Protein AF-D1PY02-F1 (afdb_monomer)

Sequence (130 aa):
MQVFSHCLNPKRIFNRYTKRFEYVACNECYACRNIRTSSMCHRVEQEIKSHRYSLFFTLTYNNDSLPRFEVFEDKKGCQQIRPCGRLASNYDRCPLVHSHRTEDPKLLIDSDVYAPYIQNDDCLNEFGVV

Solvent-accessible surface area (backbone atoms only — not comparable to full-atom values): 8541 Å² total; per-residue (Å²): 132,89,77,72,83,70,30,87,60,63,42,80,43,75,40,84,86,80,74,41,80,44,79,40,71,59,71,74,44,72,52,31,46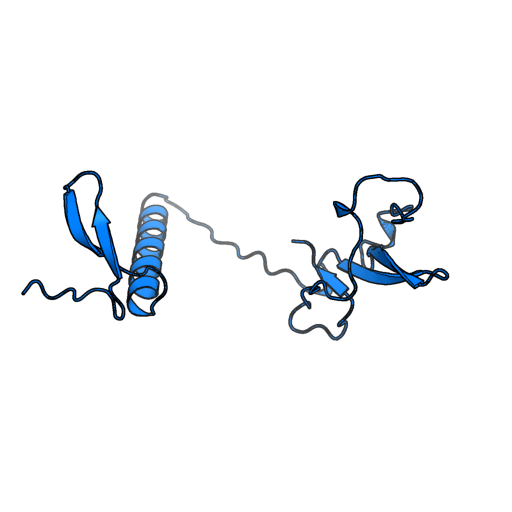,50,54,51,51,52,54,51,50,50,51,51,53,52,55,48,71,75,42,99,73,77,86,87,83,81,89,78,79,50,80,84,73,44,49,31,34,32,65,46,74,45,101,83,73,42,57,37,67,42,57,31,78,76,35,43,82,75,49,98,70,68,84,75,68,68,92,83,80,67,96,58,79,85,69,66,63,58,94,84,60,87,72,61,61,47,85,99,55,90,56,74,59,32,30,68,69,130

Structure (mmCIF, N/CA/C/O backbone):
data_AF-D1PY02-F1
#
_entry.id   AF-D1PY02-F1
#
loop_
_atom_site.group_PDB
_atom_site.id
_atom_site.type_symbol
_atom_site.label_atom_id
_atom_site.label_alt_id
_atom_site.label_comp_id
_atom_site.label_asym_id
_atom_site.label_entity_id
_atom_site.label_seq_id
_atom_site.pdbx_PDB_ins_code
_atom_site.Cartn_x
_atom_site.Cartn_y
_atom_site.Cartn_z
_atom_site.occupancy
_atom_site.B_iso_or_equiv
_atom_site.auth_seq_id
_atom_site.auth_comp_id
_atom_site.auth_asym_id
_atom_site.auth_atom_id
_atom_site.pdbx_PDB_model_num
ATOM 1 N N . MET A 1 1 ? 0.555 0.130 40.307 1.00 42.41 1 MET A N 1
ATOM 2 C CA . MET A 1 1 ? 1.270 -0.131 39.038 1.00 42.41 1 MET A CA 1
ATOM 3 C C . MET A 1 1 ? 0.210 -0.498 38.011 1.00 42.41 1 MET A C 1
ATOM 5 O O . MET A 1 1 ? -0.444 -1.513 38.195 1.00 42.41 1 MET A O 1
ATOM 9 N N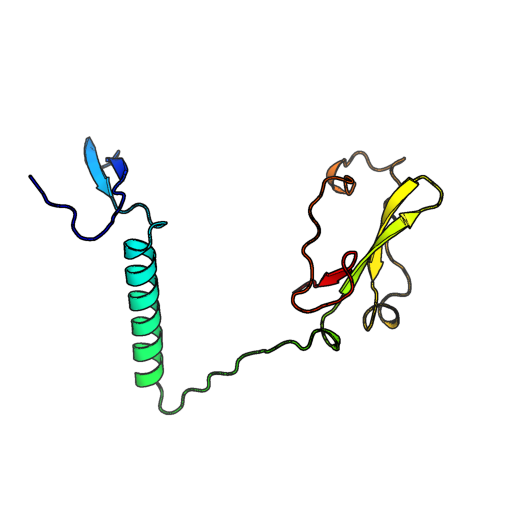 . GLN A 1 2 ? -0.083 0.364 37.035 1.00 49.62 2 GLN A N 1
ATOM 10 C CA . GLN A 1 2 ? -1.114 0.064 36.036 1.00 49.62 2 GLN A CA 1
ATOM 11 C C . GLN A 1 2 ? -0.496 -0.889 35.010 1.00 49.62 2 GLN A C 1
ATOM 13 O O . GLN A 1 2 ? 0.402 -0.502 34.265 1.00 49.62 2 GLN A O 1
ATOM 18 N N . VAL A 1 3 ? -0.893 -2.160 35.052 1.00 57.50 3 VAL A N 1
ATOM 19 C CA . VAL A 1 3 ? -0.362 -3.190 34.155 1.00 57.50 3 VAL A CA 1
ATOM 20 C C . VAL A 1 3 ? -0.917 -2.923 32.757 1.00 57.50 3 VAL A C 1
ATOM 22 O O . VAL A 1 3 ? -2.115 -3.057 32.524 1.00 57.50 3 VAL A O 1
ATOM 25 N N . PHE A 1 4 ? -0.054 -2.502 31.833 1.00 67.94 4 PHE A N 1
ATOM 26 C CA . PHE A 1 4 ? -0.417 -2.306 30.432 1.00 67.94 4 PHE A CA 1
ATOM 27 C C . PHE A 1 4 ? -0.431 -3.674 29.733 1.00 67.94 4 PHE A C 1
ATOM 29 O O . PHE A 1 4 ? 0.605 -4.160 29.293 1.00 67.94 4 PHE A O 1
ATOM 36 N N . SER A 1 5 ? -1.591 -4.330 29.679 1.00 68.69 5 SER A N 1
ATOM 37 C CA . SER A 1 5 ? -1.732 -5.731 29.240 1.00 68.69 5 SER A CA 1
ATOM 38 C C . SER A 1 5 ? -1.936 -5.923 27.730 1.00 68.69 5 SER A C 1
ATOM 40 O O . SER A 1 5 ? -1.893 -7.050 27.245 1.00 68.69 5 SER A O 1
ATOM 42 N N . HIS A 1 6 ? -2.154 -4.849 26.966 1.00 77.25 6 HIS A N 1
ATOM 43 C CA . HIS A 1 6 ? -2.598 -4.929 25.565 1.00 77.25 6 HIS A CA 1
ATOM 44 C C . HIS A 1 6 ? -1.486 -4.710 24.519 1.00 77.25 6 HIS A C 1
ATOM 46 O O . HIS A 1 6 ? -1.754 -4.699 23.318 1.00 77.25 6 HIS A O 1
ATOM 52 N N . CYS A 1 7 ? -0.233 -4.524 24.944 1.00 87.75 7 CYS A N 1
ATOM 53 C CA . CYS A 1 7 ? 0.920 -4.345 24.058 1.00 87.75 7 CYS A CA 1
ATOM 54 C C . CYS A 1 7 ? 2.151 -5.015 24.660 1.00 87.75 7 CYS A C 1
ATOM 56 O O . CYS A 1 7 ? 2.404 -4.871 25.851 1.00 87.75 7 CYS A O 1
ATOM 58 N N . LEU A 1 8 ? 2.942 -5.684 23.820 1.00 88.19 8 LEU A N 1
ATOM 59 C CA . LEU A 1 8 ? 4.196 -6.316 24.237 1.00 88.19 8 LEU A CA 1
ATOM 60 C C . LEU A 1 8 ? 5.303 -5.283 24.495 1.00 88.19 8 LEU A C 1
ATOM 62 O O . LEU A 1 8 ? 6.126 -5.474 25.378 1.00 88.19 8 LEU A O 1
ATOM 66 N N . ASN A 1 9 ? 5.286 -4.168 23.755 1.00 89.62 9 ASN A N 1
ATOM 67 C CA . ASN A 1 9 ? 6.304 -3.117 23.812 1.00 89.62 9 ASN A CA 1
ATOM 68 C C . ASN A 1 9 ? 5.653 -1.738 24.031 1.00 89.62 9 ASN A C 1
ATOM 70 O O . ASN A 1 9 ? 5.591 -0.944 23.092 1.00 89.62 9 ASN A O 1
ATOM 74 N N . PRO A 1 10 ? 5.076 -1.436 25.207 1.00 90.38 10 PRO A N 1
ATOM 75 C CA . PRO A 1 10 ? 4.448 -0.138 25.453 1.00 90.38 10 PRO A CA 1
ATOM 76 C C . PRO A 1 10 ? 5.472 1.007 25.383 1.00 90.38 10 PRO A C 1
ATOM 78 O O . PRO A 1 10 ? 6.582 0.900 25.903 1.00 90.38 10 PRO A O 1
ATOM 81 N N . LYS A 1 11 ? 5.089 2.127 24.755 1.00 89.50 11 LYS A N 1
ATOM 82 C CA . LYS A 1 11 ? 5.922 3.336 24.638 1.00 89.50 11 LYS A CA 1
ATOM 83 C C . LYS A 1 11 ? 5.455 4.365 25.673 1.00 89.50 11 LYS A C 1
ATOM 85 O O . LYS A 1 11 ? 4.257 4.598 25.825 1.00 89.50 11 LYS A O 1
ATOM 90 N N . ARG A 1 12 ? 6.394 4.990 26.390 1.00 90.62 12 ARG A N 1
ATOM 91 C CA . ARG A 1 12 ? 6.097 6.086 27.325 1.00 90.62 12 ARG A CA 1
ATOM 92 C C . ARG A 1 12 ? 6.177 7.413 26.579 1.00 90.62 12 ARG A C 1
ATOM 94 O O . ARG A 1 12 ? 7.255 7.785 26.122 1.00 90.62 12 ARG A O 1
ATOM 101 N N . ILE A 1 13 ? 5.063 8.127 26.488 1.00 90.56 13 ILE A N 1
ATOM 102 C CA . ILE A 1 13 ? 4.983 9.435 25.831 1.00 90.56 13 ILE A CA 1
ATOM 103 C C . ILE A 1 13 ? 4.603 10.516 26.838 1.00 90.56 13 ILE A C 1
ATOM 105 O O . ILE A 1 13 ? 3.940 10.247 27.837 1.00 90.56 13 ILE A O 1
ATOM 109 N N . PHE A 1 14 ? 5.027 11.752 26.585 1.00 93.12 14 PHE A N 1
ATOM 110 C CA . PHE A 1 14 ? 4.550 12.904 27.344 1.00 93.12 14 PHE A CA 1
ATOM 111 C C . PHE A 1 14 ? 3.353 13.518 26.623 1.00 93.12 14 PHE A C 1
ATOM 113 O O . PHE A 1 14 ? 3.498 14.100 25.544 1.00 93.12 14 PHE A O 1
ATOM 120 N N . ASN A 1 15 ? 2.167 13.386 27.210 1.00 91.56 15 ASN A N 1
ATOM 121 C CA . ASN A 1 15 ? 0.960 13.950 26.634 1.00 91.56 15 ASN A CA 1
ATOM 122 C C . ASN A 1 15 ? 0.892 15.451 26.963 1.00 91.56 15 ASN A C 1
ATOM 124 O O . ASN A 1 15 ? 0.788 15.870 28.119 1.00 91.56 15 ASN A O 1
ATOM 128 N N . ARG A 1 16 ? 0.969 16.287 25.919 1.00 92.56 16 ARG A N 1
ATOM 129 C CA . ARG A 1 16 ? 0.997 17.753 26.049 1.00 92.56 16 ARG A CA 1
ATOM 130 C C . ARG A 1 16 ? -0.298 18.333 26.623 1.00 92.56 16 ARG A C 1
ATOM 132 O O . ARG A 1 16 ? -0.232 19.424 27.196 1.00 92.56 16 ARG A O 1
ATOM 139 N N . TYR A 1 17 ? -1.419 17.626 26.470 1.00 91.69 17 TYR A N 1
ATOM 140 C CA . TYR A 1 17 ? -2.742 18.042 26.937 1.00 91.69 17 TYR A CA 1
ATOM 141 C C . TYR A 1 17 ? -2.940 17.738 28.423 1.00 91.69 17 TYR A C 1
ATOM 143 O O . TYR A 1 17 ? -3.353 18.612 29.176 1.00 91.69 17 TYR A O 1
ATOM 151 N N . THR A 1 18 ? -2.579 16.532 28.867 1.00 90.38 18 THR A N 1
ATOM 152 C CA . THR A 1 18 ? -2.720 16.110 30.274 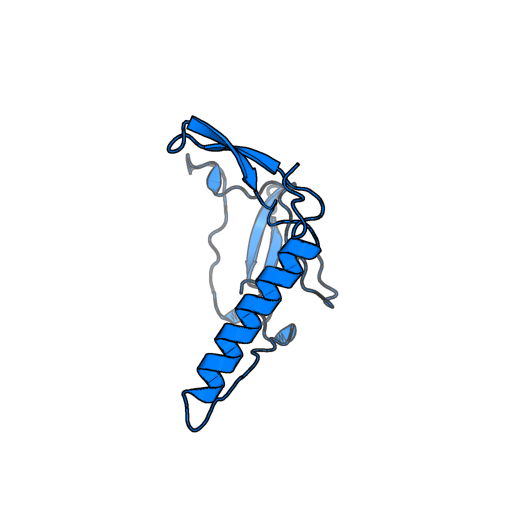1.00 90.38 18 THR A CA 1
ATOM 153 C C . THR A 1 18 ? -1.518 16.486 31.145 1.00 90.38 18 THR A C 1
ATOM 155 O O . THR A 1 18 ? -1.588 16.363 32.367 1.00 90.38 18 THR A O 1
ATOM 158 N N . LYS A 1 19 ? -0.420 16.962 30.532 1.00 93.50 19 LYS A N 1
ATOM 159 C CA . LYS A 1 19 ? 0.855 17.321 31.185 1.00 93.50 19 LYS A CA 1
ATOM 160 C C . LYS A 1 19 ? 1.463 16.173 32.000 1.00 93.50 19 LYS A C 1
ATOM 162 O O . LYS A 1 19 ? 2.162 16.407 32.984 1.00 93.50 19 LYS A O 1
ATOM 167 N N . ARG A 1 20 ? 1.199 14.927 31.603 1.00 91.44 20 ARG A N 1
ATOM 168 C CA . ARG A 1 20 ? 1.651 13.719 32.304 1.00 91.44 20 ARG A CA 1
ATOM 169 C C . ARG A 1 20 ? 2.327 12.751 31.341 1.00 91.44 20 ARG A C 1
ATOM 171 O O . ARG A 1 20 ? 2.093 12.774 30.132 1.00 91.44 20 ARG A O 1
ATOM 178 N N . PHE A 1 21 ? 3.189 11.904 31.899 1.00 89.75 21 PHE A N 1
ATOM 179 C CA . PHE A 1 21 ? 3.719 10.756 31.177 1.00 89.75 21 PHE A CA 1
ATOM 180 C C . PHE A 1 21 ? 2.673 9.647 31.164 1.00 89.75 21 PHE A C 1
ATOM 182 O O . PHE A 1 21 ? 2.213 9.209 32.216 1.00 89.75 21 PHE A O 1
ATOM 189 N N . GLU A 1 22 ? 2.325 9.199 29.966 1.00 89.81 22 GLU A N 1
ATOM 190 C CA . GLU A 1 22 ? 1.337 8.156 29.720 1.00 89.81 22 GLU A CA 1
ATOM 191 C C . GLU A 1 22 ? 2.003 6.998 28.974 1.00 89.81 22 GLU A C 1
ATOM 193 O O . GLU A 1 22 ? 2.907 7.192 28.154 1.00 89.81 22 GLU A O 1
ATOM 198 N N . TYR A 1 23 ? 1.571 5.776 29.278 1.00 89.00 23 TYR A N 1
ATOM 199 C CA . TYR A 1 23 ? 1.965 4.588 28.529 1.00 89.00 23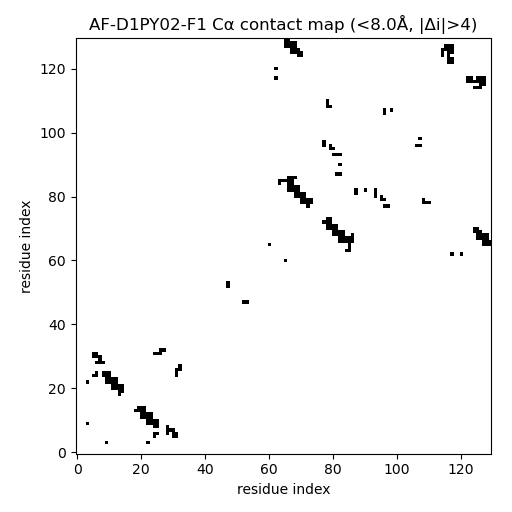 TYR A CA 1
ATOM 200 C C . TYR A 1 23 ? 0.936 4.331 27.435 1.00 89.00 23 TYR A C 1
ATOM 202 O O . TYR A 1 23 ? -0.255 4.206 27.717 1.00 89.00 23 TYR A O 1
ATOM 210 N N . VAL A 1 24 ? 1.405 4.238 26.194 1.00 88.31 24 VAL A N 1
ATOM 211 C CA . VAL A 1 24 ? 0.576 3.968 25.018 1.00 88.31 24 VAL A CA 1
ATOM 212 C C . VAL A 1 24 ? 1.055 2.720 24.284 1.00 88.31 24 VAL A C 1
ATOM 214 O O . VAL A 1 24 ? 2.214 2.305 24.388 1.00 88.31 24 VAL A O 1
ATOM 217 N N . ALA A 1 25 ? 0.149 2.113 23.521 1.00 89.62 25 ALA A N 1
ATOM 218 C CA . ALA A 1 25 ? 0.470 0.991 22.648 1.00 89.62 25 ALA A CA 1
ATOM 219 C C . ALA A 1 25 ? 1.446 1.422 21.537 1.00 89.62 25 ALA A C 1
ATOM 221 O O . ALA A 1 25 ? 1.380 2.550 21.050 1.00 89.62 25 ALA A O 1
ATOM 222 N N . CYS A 1 26 ? 2.344 0.529 21.105 1.00 90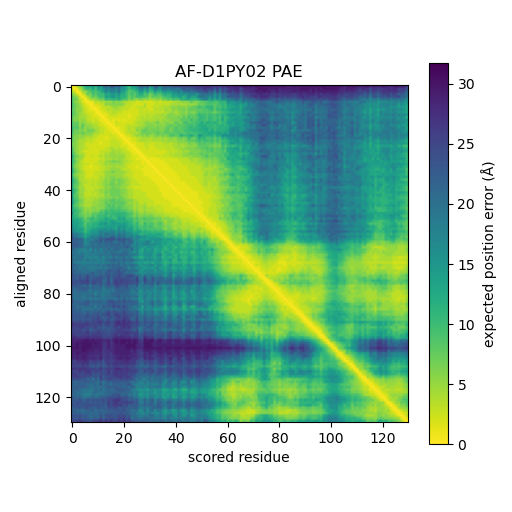.56 26 CYS A N 1
ATOM 223 C CA . CYS A 1 26 ? 3.318 0.856 20.056 1.00 90.56 26 CYS A CA 1
ATOM 224 C C . CYS A 1 26 ? 2.771 0.782 18.629 1.00 90.56 26 CYS A C 1
ATOM 226 O O . CYS A 1 26 ? 3.435 1.282 17.730 1.00 90.56 26 CYS A O 1
ATOM 228 N N . ASN A 1 27 ? 1.614 0.144 18.419 1.00 87.69 27 ASN A N 1
ATOM 229 C CA . ASN A 1 27 ? 0.963 -0.093 17.120 1.00 87.69 27 ASN A CA 1
ATOM 230 C C . ASN A 1 27 ? 1.723 -0.980 16.114 1.00 87.69 27 ASN A C 1
ATOM 232 O O . ASN A 1 27 ? 1.196 -1.253 15.039 1.00 87.69 27 ASN A O 1
ATOM 236 N N . GLU A 1 28 ? 2.901 -1.487 16.478 1.00 89.75 28 GLU A N 1
ATOM 237 C CA . GLU A 1 28 ? 3.769 -2.278 15.590 1.00 89.75 28 GLU A CA 1
ATOM 238 C C . GLU A 1 28 ? 3.930 -3.734 16.055 1.00 89.75 28 GLU A C 1
ATOM 240 O O . GLU A 1 28 ? 4.169 -4.624 15.243 1.00 89.75 28 GLU A O 1
ATOM 245 N N . CYS A 1 29 ? 3.783 -4.013 17.358 1.00 91.38 29 CYS A N 1
ATOM 246 C CA . CYS A 1 29 ? 3.973 -5.366 17.886 1.00 91.38 29 CYS A CA 1
ATOM 247 C C . CYS A 1 29 ? 2.817 -6.315 17.528 1.00 91.38 29 CYS A C 1
ATOM 249 O O . CYS A 1 29 ? 1.707 -5.886 17.205 1.00 91.38 29 CYS A O 1
ATOM 251 N N . TYR A 1 30 ? 3.062 -7.621 17.677 1.00 93.00 30 TYR A N 1
ATOM 252 C CA . TYR A 1 30 ? 2.092 -8.679 17.374 1.00 93.00 30 TYR A CA 1
ATOM 253 C C . TYR A 1 30 ? 0.740 -8.489 18.083 1.00 93.00 30 TYR A C 1
ATOM 255 O O . TYR A 1 30 ? -0.308 -8.558 17.445 1.00 93.00 30 TYR A O 1
ATOM 263 N N . ALA A 1 31 ? 0.751 -8.156 19.379 1.00 91.50 31 ALA A N 1
ATOM 264 C CA . ALA A 1 31 ? -0.476 -7.899 20.136 1.00 91.50 31 ALA A CA 1
ATOM 265 C C . ALA A 1 31 ? -1.279 -6.716 19.561 1.00 91.50 31 ALA A C 1
ATOM 267 O O . ALA A 1 31 ? -2.485 -6.832 19.344 1.00 91.50 31 ALA A O 1
ATOM 268 N N . CYS A 1 32 ? -0.612 -5.601 19.237 1.00 91.06 32 CYS A N 1
ATOM 269 C CA . CYS A 1 32 ? -1.269 -4.438 18.637 1.00 91.06 32 CYS A CA 1
ATOM 270 C C . CYS A 1 32 ? -1.831 -4.745 17.246 1.00 91.06 32 CYS A C 1
ATOM 272 O O . CYS A 1 32 ? -2.939 -4.311 16.921 1.00 91.06 32 CYS A O 1
ATOM 274 N N . ARG A 1 33 ? -1.094 -5.513 16.434 1.00 92.38 33 ARG A N 1
ATOM 275 C CA . ARG A 1 33 ? -1.549 -5.939 15.108 1.00 92.38 33 ARG A CA 1
ATOM 276 C C . ARG A 1 33 ? -2.803 -6.806 15.212 1.00 92.38 33 ARG A C 1
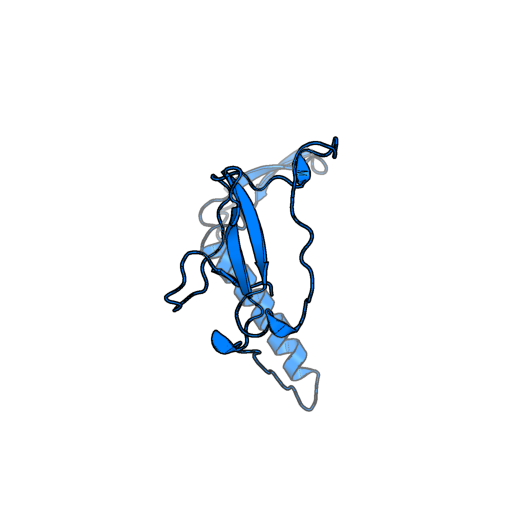ATOM 278 O O . ARG A 1 33 ? -3.758 -6.545 14.490 1.00 92.38 33 ARG A O 1
ATOM 285 N N . ASN A 1 34 ? -2.847 -7.750 16.151 1.00 93.44 34 ASN A N 1
ATOM 286 C CA . ASN A 1 34 ? -4.024 -8.596 16.370 1.00 93.44 34 ASN A CA 1
ATOM 287 C C . ASN A 1 34 ? -5.252 -7.796 16.807 1.00 93.44 34 ASN A C 1
ATOM 289 O O . ASN A 1 34 ? -6.334 -8.010 16.267 1.00 93.44 34 ASN A O 1
ATOM 293 N N . ILE A 1 35 ? -5.090 -6.840 17.727 1.00 91.31 35 ILE A N 1
ATOM 294 C CA . ILE A 1 35 ? -6.190 -5.959 18.151 1.00 91.31 35 ILE A CA 1
ATOM 295 C C . ILE A 1 35 ? -6.723 -5.158 16.956 1.00 91.31 35 ILE A C 1
ATOM 297 O O . ILE A 1 35 ? -7.936 -5.084 16.747 1.00 91.31 35 ILE A O 1
ATOM 301 N N . ARG A 1 36 ? -5.826 -4.598 16.133 1.00 92.12 36 ARG A N 1
ATOM 302 C CA . ARG A 1 36 ? -6.206 -3.843 14.932 1.00 92.12 36 ARG A CA 1
ATOM 303 C C . ARG A 1 36 ? -6.949 -4.719 13.925 1.00 92.12 36 ARG A C 1
ATOM 305 O O . ARG A 1 36 ? -8.006 -4.314 13.447 1.00 92.12 36 ARG A O 1
ATOM 312 N N . THR A 1 37 ? -6.429 -5.910 13.633 1.00 92.94 37 THR A N 1
ATOM 313 C CA . THR A 1 37 ? -7.081 -6.874 12.739 1.00 92.94 37 THR A CA 1
ATOM 314 C C . THR A 1 37 ? -8.455 -7.262 13.275 1.00 92.94 37 THR A C 1
ATOM 316 O O . THR A 1 37 ? -9.429 -7.184 12.538 1.00 92.94 37 THR A O 1
ATOM 319 N N . SER A 1 38 ? -8.568 -7.580 14.567 1.00 94.81 38 SER A N 1
ATOM 320 C CA . SER A 1 38 ? -9.843 -7.937 15.197 1.00 94.81 38 SER A CA 1
ATOM 321 C C . SER A 1 38 ? -10.874 -6.811 15.097 1.00 94.81 38 SER A C 1
ATOM 323 O O . SER A 1 38 ? -12.034 -7.075 14.793 1.00 94.81 38 SER A O 1
ATOM 325 N N . SER A 1 39 ? -10.462 -5.557 15.314 1.00 94.25 39 SER A N 1
ATOM 326 C CA . SER A 1 39 ? -11.345 -4.396 15.151 1.00 94.25 39 SER A CA 1
ATOM 327 C C . SER A 1 39 ? -11.816 -4.239 13.703 1.00 94.25 39 SER A C 1
ATOM 329 O O . SER A 1 39 ? -12.991 -3.962 13.464 1.00 94.25 39 SER A O 1
ATOM 331 N N . MET A 1 40 ? -10.923 -4.453 12.734 1.00 92.94 40 MET A N 1
ATOM 332 C CA . MET A 1 40 ? -11.257 -4.377 11.313 1.00 92.94 40 MET A CA 1
ATOM 333 C C . MET A 1 40 ? -12.213 -5.501 10.895 1.00 92.94 40 MET A C 1
ATOM 335 O O . MET A 1 40 ? -13.215 -5.223 10.243 1.00 92.94 40 MET A O 1
ATOM 339 N N . CYS A 1 41 ? -11.968 -6.736 11.343 1.00 94.50 41 CYS A N 1
ATOM 340 C CA . CYS A 1 41 ? -12.868 -7.869 11.124 1.00 94.50 41 CYS A CA 1
ATOM 341 C C . CYS A 1 41 ? -14.261 -7.596 11.693 1.00 94.50 41 CYS A C 1
ATOM 343 O O . CYS A 1 41 ? -15.251 -7.837 11.013 1.00 94.50 41 CYS A O 1
ATOM 345 N N . HIS A 1 42 ? -14.343 -7.033 12.902 1.00 95.94 42 HIS A N 1
ATOM 346 C CA . HIS A 1 42 ? -15.629 -6.712 13.516 1.00 95.94 42 HIS A CA 1
ATOM 347 C C . HIS A 1 42 ? -16.415 -5.666 12.717 1.00 95.94 42 HIS A C 1
ATOM 349 O O . HIS A 1 42 ? -17.621 -5.805 12.544 1.00 95.94 42 HIS A O 1
ATOM 355 N N . ARG A 1 43 ? -15.739 -4.641 12.180 1.00 94.94 43 ARG A N 1
ATOM 356 C CA . ARG A 1 43 ? -16.379 -3.644 11.305 1.00 94.94 43 ARG A CA 1
ATOM 357 C C . ARG A 1 43 ? -16.933 -4.277 10.033 1.00 94.94 43 ARG A C 1
ATOM 359 O O . ARG A 1 43 ? -18.059 -3.985 9.655 1.00 94.94 43 ARG A O 1
ATOM 366 N N . VAL A 1 44 ? -16.159 -5.160 9.403 1.00 92.75 44 VAL A N 1
ATOM 367 C CA . VAL A 1 44 ? -16.605 -5.892 8.209 1.00 92.75 44 VAL A CA 1
ATOM 368 C C . VAL A 1 44 ? -17.799 -6.785 8.544 1.00 92.75 44 VAL A C 1
ATOM 370 O O . VAL A 1 44 ? -18.777 -6.799 7.810 1.00 92.75 44 VAL A O 1
ATOM 373 N N . GLU A 1 45 ? -17.763 -7.485 9.675 1.00 94.12 45 GLU A N 1
ATOM 374 C CA . GLU A 1 45 ? -18.868 -8.331 10.129 1.00 94.12 45 GLU A CA 1
ATOM 375 C C . GLU A 1 45 ? -20.152 -7.524 10.377 1.00 94.12 45 GLU A C 1
ATOM 377 O O . GLU A 1 45 ? -21.240 -7.956 9.997 1.00 94.12 45 GLU A O 1
ATOM 382 N N . GLN A 1 46 ? -20.035 -6.347 10.996 1.00 95.38 46 GLN A N 1
ATOM 383 C CA . GLN A 1 46 ? -21.164 -5.439 11.201 1.00 95.38 46 GLN A CA 1
ATOM 384 C C . GLN A 1 46 ? -21.747 -4.945 9.875 1.00 95.38 46 GLN A C 1
ATOM 386 O O . GLN A 1 46 ? -22.968 -4.918 9.731 1.00 95.38 46 GLN A O 1
ATOM 391 N N . GLU A 1 47 ? -20.893 -4.620 8.905 1.00 92.31 47 GLU A N 1
ATOM 392 C CA . GLU A 1 47 ? -21.320 -4.198 7.570 1.00 92.31 47 GLU A CA 1
ATOM 393 C C . GLU A 1 47 ? -22.031 -5.330 6.817 1.00 92.31 47 GLU A C 1
ATOM 395 O O . GLU A 1 47 ? -23.065 -5.120 6.198 1.00 92.31 47 GLU A O 1
ATOM 400 N N . ILE A 1 48 ? -21.545 -6.569 6.917 1.00 93.19 48 ILE A N 1
ATOM 401 C CA . ILE A 1 48 ? -22.220 -7.721 6.297 1.00 93.19 48 ILE A CA 1
ATOM 402 C C . ILE A 1 48 ? -23.622 -7.910 6.881 1.00 93.19 48 ILE A C 1
ATOM 404 O O . ILE A 1 48 ? -24.570 -8.198 6.157 1.00 93.19 48 ILE A O 1
ATOM 408 N N . LYS A 1 49 ? -23.766 -7.743 8.200 1.00 94.19 49 LYS A N 1
ATOM 409 C CA . LYS A 1 49 ? -25.052 -7.907 8.891 1.00 94.19 49 LYS A CA 1
ATOM 410 C C . LYS A 1 49 ? -26.048 -6.786 8.588 1.00 94.19 49 LYS A C 1
ATOM 412 O O . LYS A 1 49 ? -27.243 -7.003 8.779 1.00 94.19 49 LYS A O 1
ATOM 417 N N . SER A 1 50 ? -25.590 -5.606 8.167 1.00 95.50 50 SER A N 1
ATOM 418 C CA . SER A 1 50 ? -26.471 -4.468 7.878 1.00 95.50 50 SER A CA 1
ATOM 419 C C . SER A 1 50 ? -27.154 -4.568 6.507 1.00 95.50 50 SER A C 1
ATOM 421 O O . SER A 1 50 ? -28.208 -3.959 6.313 1.00 95.50 50 SER A O 1
ATOM 423 N N . HIS A 1 51 ? -26.621 -5.377 5.584 1.00 93.06 51 HIS A N 1
ATOM 424 C CA . HIS A 1 51 ? -27.146 -5.538 4.224 1.00 93.06 51 HIS A CA 1
ATOM 425 C C . HIS A 1 51 ? -27.792 -6.914 4.007 1.00 93.06 51 HIS A C 1
ATOM 427 O O . HIS A 1 51 ? -27.368 -7.923 4.559 1.00 93.06 51 HIS A O 1
ATOM 433 N N . ARG A 1 52 ? -28.820 -6.985 3.148 1.00 94.19 52 ARG A N 1
ATOM 434 C CA . ARG A 1 52 ? -29.503 -8.255 2.806 1.00 94.19 52 ARG A CA 1
ATOM 435 C C . ARG A 1 52 ? -28.608 -9.215 2.013 1.00 94.19 52 ARG A C 1
ATOM 437 O O . ARG A 1 52 ? -28.753 -10.429 2.125 1.00 94.19 52 ARG A O 1
ATOM 444 N N . TYR A 1 53 ? -27.723 -8.658 1.193 1.00 93.75 53 TYR A N 1
ATOM 445 C CA . TYR A 1 53 ? -26.746 -9.380 0.389 1.00 93.75 53 TYR A CA 1
ATOM 446 C C . TYR A 1 53 ? -25.416 -8.628 0.469 1.00 93.75 53 TYR A C 1
ATOM 448 O O . TYR A 1 53 ? -25.396 -7.402 0.365 1.00 93.75 53 TYR A O 1
ATOM 456 N N . SER A 1 54 ? -24.312 -9.353 0.619 1.00 87.25 54 SER A N 1
ATOM 457 C CA . SER A 1 54 ? -22.959 -8.790 0.604 1.00 87.25 54 SER A CA 1
ATOM 458 C C . SER A 1 54 ? -22.099 -9.601 -0.354 1.00 87.25 54 SER A C 1
ATOM 460 O O . SER A 1 54 ? -22.098 -10.830 -0.293 1.00 87.25 54 SER A O 1
ATOM 462 N N . LEU A 1 55 ? -21.377 -8.918 -1.241 1.00 87.06 55 LEU A N 1
ATOM 463 C CA . LEU A 1 55 ? -20.466 -9.537 -2.198 1.00 87.06 55 LEU A CA 1
ATOM 464 C C . LEU A 1 55 ? -19.039 -9.083 -1.896 1.00 87.06 55 LEU A C 1
ATOM 466 O O . LEU A 1 55 ? -18.747 -7.891 -1.928 1.00 87.06 55 LEU A O 1
ATOM 470 N N . PHE A 1 56 ? -18.151 -10.045 -1.660 1.00 82.69 56 PHE A N 1
ATOM 471 C CA . PHE A 1 56 ? -16.711 -9.819 -1.635 1.00 82.69 56 PHE A CA 1
ATOM 472 C C . PHE A 1 56 ? -16.122 -10.411 -2.906 1.00 82.69 56 PHE A C 1
ATOM 474 O O . PHE A 1 56 ? -16.220 -11.616 -3.127 1.00 82.69 56 PHE A O 1
ATOM 481 N N . PHE A 1 57 ? -15.503 -9.575 -3.732 1.00 81.00 57 PHE A N 1
ATOM 482 C CA . PHE A 1 57 ? -14.672 -10.036 -4.836 1.00 81.00 57 PHE A CA 1
ATOM 483 C C . PHE A 1 57 ? -13.232 -9.626 -4.561 1.00 81.00 57 PHE A C 1
ATOM 485 O O . PHE A 1 57 ? -12.943 -8.500 -4.159 1.00 81.00 57 PHE A O 1
ATOM 492 N N . THR A 1 58 ? -12.323 -10.573 -4.734 1.00 75.81 58 THR A N 1
ATOM 493 C CA . THR A 1 58 ? -10.886 -10.334 -4.656 1.00 75.81 58 THR A CA 1
ATOM 494 C C . THR A 1 58 ? -10.391 -10.161 -6.082 1.00 75.81 58 THR A C 1
ATOM 496 O O . THR A 1 58 ? -10.565 -11.051 -6.910 1.00 75.81 58 THR A O 1
ATOM 499 N N . LEU A 1 59 ? -9.802 -9.006 -6.389 1.00 72.88 59 LEU A N 1
ATOM 500 C CA . LEU A 1 59 ? -9.109 -8.815 -7.659 1.00 72.88 59 LEU A CA 1
ATOM 501 C C . LEU A 1 59 ? -7.759 -9.525 -7.564 1.00 72.88 59 LEU A C 1
ATOM 503 O O . LEU A 1 59 ? -6.785 -8.975 -7.055 1.00 72.88 59 LEU A O 1
ATOM 507 N N . THR A 1 60 ? -7.719 -10.784 -7.990 1.00 70.12 60 THR A N 1
ATOM 508 C CA . THR A 1 60 ? -6.465 -11.518 -8.153 1.00 70.12 60 THR A CA 1
ATOM 509 C C . THR A 1 60 ? -5.914 -11.176 -9.529 1.00 70.12 60 THR A C 1
ATOM 511 O O . THR A 1 60 ? -6.412 -11.659 -10.544 1.00 70.12 60 THR A O 1
ATOM 514 N N . TYR A 1 61 ? -4.924 -10.291 -9.577 1.00 72.81 61 TYR A N 1
ATOM 515 C CA . TYR A 1 61 ? -4.221 -10.017 -10.823 1.00 72.81 61 TYR A CA 1
ATOM 516 C C . TYR A 1 61 ? -3.390 -11.246 -11.201 1.00 72.81 61 TYR A C 1
ATOM 518 O O . TYR A 1 61 ? -2.640 -11.762 -10.375 1.00 72.81 61 TYR A O 1
ATOM 526 N N . ASN A 1 62 ? -3.526 -11.719 -12.441 1.00 81.44 62 ASN A N 1
ATOM 527 C CA . ASN A 1 62 ? -2.543 -12.629 -13.023 1.00 81.44 62 ASN A CA 1
ATOM 528 C C . ASN A 1 62 ? -1.301 -11.808 -13.401 1.00 81.44 62 ASN A C 1
ATOM 530 O O . ASN A 1 62 ? -1.459 -10.705 -13.936 1.00 81.44 62 ASN A O 1
ATOM 534 N N . ASN A 1 63 ? -0.099 -12.346 -13.187 1.00 80.44 63 ASN A N 1
ATOM 535 C CA . ASN A 1 63 ? 1.159 -11.707 -13.571 1.00 80.44 63 ASN A CA 1
ATOM 536 C C . ASN A 1 63 ? 1.155 -11.304 -15.057 1.00 80.44 63 ASN A C 1
ATOM 538 O O . ASN A 1 63 ? 1.600 -10.203 -15.385 1.00 80.44 63 ASN A O 1
ATOM 542 N N . ASP A 1 64 ? 0.569 -12.108 -15.952 1.00 79.00 64 ASP A N 1
ATOM 543 C CA . ASP A 1 64 ? 0.466 -11.775 -17.389 1.00 79.00 64 ASP A CA 1
ATOM 544 C C . ASP A 1 64 ? -0.410 -10.544 -17.670 1.00 79.00 64 ASP A C 1
ATOM 546 O O . ASP A 1 64 ? -0.266 -9.855 -18.679 1.00 79.00 64 ASP A O 1
ATOM 550 N N . SER A 1 65 ? -1.368 -10.279 -16.781 1.00 79.81 65 SER A N 1
ATOM 551 C CA . SER A 1 65 ? -2.325 -9.181 -16.917 1.00 79.81 65 SER A CA 1
ATOM 552 C C . SER A 1 65 ? -1.857 -7.882 -16.265 1.00 79.81 65 SER A C 1
ATOM 554 O O . SER A 1 65 ? -2.500 -6.843 -16.468 1.00 79.81 65 SER A O 1
ATOM 556 N N . LEU A 1 66 ? -0.763 -7.932 -15.495 1.00 83.12 66 LEU A N 1
ATOM 557 C CA . LEU A 1 66 ? -0.199 -6.757 -14.851 1.00 83.12 66 LEU A CA 1
ATOM 558 C C . LEU A 1 66 ? 0.341 -5.785 -15.913 1.00 83.12 66 LEU A C 1
ATOM 560 O O . LEU A 1 66 ? 1.027 -6.201 -16.846 1.00 83.12 66 LEU A O 1
ATOM 564 N N . PRO A 1 67 ? 0.043 -4.483 -15.807 1.00 84.69 67 PRO A N 1
ATOM 565 C CA . PRO A 1 67 ? 0.780 -3.464 -16.542 1.00 84.69 67 PRO A CA 1
ATOM 566 C C . PRO A 1 67 ? 2.229 -3.420 -16.034 1.00 84.69 67 PRO A C 1
ATOM 568 O O . PRO A 1 67 ? 2.472 -3.133 -14.860 1.00 84.69 67 PRO A O 1
ATOM 571 N N . ARG A 1 68 ? 3.183 -3.721 -16.920 1.00 85.44 68 ARG A N 1
ATOM 572 C CA . ARG A 1 68 ? 4.605 -3.835 -16.583 1.00 85.44 68 ARG A CA 1
ATOM 573 C C . ARG A 1 68 ? 5.441 -2.729 -17.206 1.00 85.44 68 ARG A C 1
ATOM 575 O O . ARG A 1 68 ? 5.167 -2.274 -18.321 1.00 85.44 68 ARG A O 1
ATOM 582 N N . PHE A 1 69 ? 6.488 -2.358 -16.488 1.00 85.75 69 PHE A N 1
ATOM 583 C CA . PHE A 1 69 ? 7.558 -1.498 -1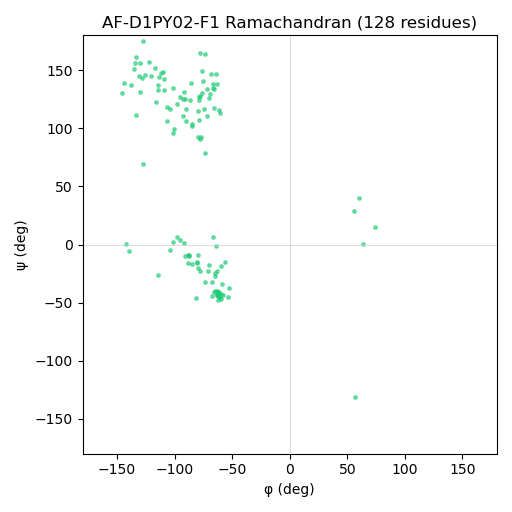6.964 1.00 85.75 69 PHE A CA 1
ATOM 584 C C . PHE A 1 69 ? 8.902 -2.164 -16.688 1.00 85.75 69 PHE A C 1
ATOM 586 O O . PHE A 1 69 ? 9.075 -2.798 -15.650 1.00 85.75 69 PHE A O 1
ATOM 593 N N . GLU A 1 70 ? 9.848 -2.000 -17.604 1.00 85.38 70 GLU A N 1
ATOM 594 C CA . GLU A 1 70 ? 11.216 -2.489 -17.459 1.00 85.38 70 GLU A CA 1
ATOM 595 C C . GLU A 1 70 ? 12.199 -1.322 -17.349 1.00 85.38 70 GLU A C 1
ATOM 597 O O . GLU A 1 70 ? 12.032 -0.282 -18.001 1.00 85.38 70 GLU A O 1
ATOM 602 N N . VAL A 1 71 ? 13.232 -1.514 -16.528 1.00 83.94 71 VAL A N 1
ATOM 603 C CA . VAL A 1 71 ? 14.380 -0.606 -16.445 1.00 83.94 71 VAL A CA 1
ATOM 604 C C . VAL A 1 71 ? 15.449 -1.088 -17.421 1.00 83.94 71 VAL A C 1
ATOM 606 O O . VAL A 1 71 ? 15.881 -2.239 -17.358 1.00 83.94 71 VAL A O 1
ATOM 609 N N . PHE A 1 72 ? 15.889 -0.213 -18.322 1.00 81.94 72 PHE A N 1
ATOM 610 C CA . PHE A 1 72 ? 16.926 -0.517 -19.309 1.00 81.94 72 PHE A CA 1
ATOM 611 C C . PHE A 1 72 ? 17.965 0.604 -19.391 1.00 81.94 72 PHE A C 1
ATOM 613 O O . PHE A 1 72 ? 17.695 1.755 -19.048 1.00 81.94 72 PHE A O 1
ATOM 620 N N . GLU A 1 73 ? 19.165 0.266 -19.855 1.00 81.50 73 GLU A N 1
ATOM 621 C CA . GLU A 1 73 ? 20.261 1.218 -20.032 1.00 81.50 73 GLU A CA 1
ATOM 622 C C . GLU A 1 73 ? 20.298 1.732 -21.480 1.00 81.50 73 GLU A C 1
ATOM 624 O O . GLU A 1 73 ? 20.306 0.953 -22.437 1.00 81.50 73 GLU A O 1
ATOM 629 N N . ASP A 1 74 ? 20.303 3.056 -21.652 1.00 77.19 74 ASP A N 1
ATOM 630 C CA . ASP A 1 74 ? 20.491 3.694 -22.959 1.00 77.19 74 ASP A CA 1
ATOM 631 C C . ASP A 1 74 ? 21.979 3.683 -23.364 1.00 77.19 74 ASP A C 1
ATOM 633 O O . ASP A 1 74 ? 22.874 3.556 -22.533 1.00 77.19 74 ASP A O 1
ATOM 637 N N . LYS A 1 75 ? 22.287 3.934 -24.642 1.00 79.12 75 LYS A N 1
ATOM 638 C CA . LYS A 1 75 ? 23.660 3.999 -25.192 1.00 79.12 75 LYS A CA 1
ATOM 639 C C . LYS A 1 75 ? 24.578 5.011 -24.491 1.00 79.12 75 LYS A C 1
ATOM 641 O O . LYS A 1 75 ? 25.785 4.996 -24.713 1.00 79.12 75 LYS A O 1
ATOM 646 N N . LYS A 1 76 ? 24.005 5.927 -23.710 1.00 73.62 76 LYS A N 1
ATOM 647 C CA . LYS A 1 76 ? 24.706 6.956 -22.928 1.00 73.62 76 LYS A CA 1
ATOM 648 C C . LYS A 1 76 ? 24.961 6.545 -21.471 1.00 73.62 76 LYS A C 1
ATOM 650 O O . LYS A 1 76 ? 25.439 7.375 -20.706 1.00 73.62 76 LYS A O 1
ATOM 655 N N . GLY A 1 77 ? 24.617 5.316 -21.087 1.00 73.19 77 GLY A N 1
ATOM 656 C CA . GLY A 1 77 ? 24.748 4.822 -19.715 1.00 73.19 77 GLY A CA 1
ATOM 657 C C . GLY A 1 77 ? 23.709 5.386 -18.742 1.00 73.19 77 GLY A C 1
ATOM 658 O O . GLY A 1 77 ? 23.882 5.309 -17.532 1.00 73.19 77 GLY A O 1
ATOM 659 N N . CYS A 1 78 ? 22.637 6.001 -19.252 1.00 75.25 78 CYS A N 1
ATOM 660 C CA . CYS A 1 78 ? 21.539 6.502 -18.428 1.00 75.25 78 CYS A CA 1
ATOM 661 C C . CYS A 1 78 ? 20.465 5.419 -18.290 1.00 75.25 78 CYS A C 1
ATOM 663 O O . CYS A 1 78 ? 20.019 4.874 -19.304 1.00 75.25 78 CYS A O 1
ATOM 665 N N . GLN A 1 79 ? 20.015 5.156 -17.062 1.00 78.56 79 GLN A N 1
ATOM 666 C CA . GLN A 1 79 ? 18.877 4.273 -16.818 1.00 78.56 79 GLN A CA 1
ATOM 667 C C . GLN A 1 79 ? 17.571 4.946 -17.246 1.00 78.56 79 GLN A C 1
ATOM 669 O O . GLN A 1 79 ? 17.319 6.119 -16.960 1.00 78.56 79 GLN A O 1
ATOM 674 N N . GLN A 1 80 ? 16.744 4.194 -17.960 1.00 79.69 80 GLN A N 1
ATOM 675 C CA . GLN A 1 80 ? 15.460 4.628 -18.491 1.00 79.69 80 GLN A CA 1
ATOM 676 C C . GLN A 1 80 ? 14.398 3.570 -18.206 1.00 79.69 80 GLN A C 1
ATOM 678 O O . GLN A 1 80 ? 14.704 2.409 -17.944 1.00 79.69 80 GLN A O 1
ATOM 683 N N . ILE A 1 81 ? 13.135 3.982 -18.272 1.00 82.56 81 ILE A N 1
ATOM 684 C CA . ILE A 1 81 ? 11.986 3.096 -18.097 1.00 82.56 81 ILE A CA 1
ATOM 685 C C . ILE A 1 81 ? 11.221 3.032 -19.412 1.00 82.56 81 ILE A C 1
ATOM 687 O O . ILE A 1 81 ? 10.975 4.064 -20.045 1.00 82.56 81 ILE A O 1
ATOM 691 N N . ARG A 1 82 ? 10.797 1.831 -19.804 1.00 84.12 82 ARG A N 1
ATOM 692 C CA . ARG A 1 82 ? 9.842 1.642 -20.902 1.00 84.12 82 ARG A CA 1
ATOM 693 C C . ARG A 1 82 ? 8.755 0.630 -20.528 1.00 84.12 82 ARG A C 1
ATOM 695 O O . ARG A 1 82 ? 9.002 -0.252 -19.709 1.00 84.12 82 ARG A O 1
ATOM 702 N N . PRO A 1 83 ? 7.546 0.756 -21.091 1.00 87.25 83 PRO A N 1
ATOM 703 C CA . PRO A 1 83 ? 6.483 -0.216 -20.934 1.00 87.25 83 PRO A CA 1
ATOM 704 C C . PRO A 1 83 ? 6.882 -1.515 -21.622 1.00 87.25 83 PRO A C 1
ATOM 706 O O . PRO A 1 83 ? 7.389 -1.500 -22.745 1.00 87.25 83 PRO A O 1
ATOM 709 N N . CYS A 1 84 ? 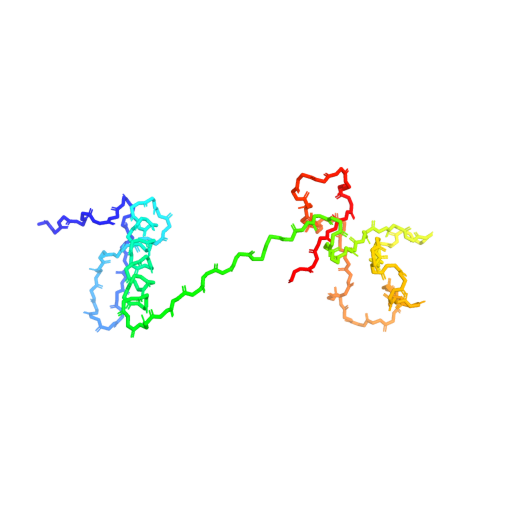6.596 -2.632 -20.967 1.00 83.75 84 CYS A N 1
ATOM 710 C CA . CYS A 1 84 ? 6.811 -3.964 -21.513 1.00 83.75 84 CYS A CA 1
ATOM 711 C C . CYS A 1 84 ? 5.526 -4.807 -21.429 1.00 83.75 84 CYS A C 1
ATOM 713 O O . CYS A 1 84 ? 4.474 -4.362 -20.948 1.00 83.75 84 CYS A O 1
ATOM 715 N N . GLY A 1 85 ? 5.575 -6.019 -21.985 1.00 82.69 85 GLY A N 1
ATOM 716 C CA . GLY A 1 85 ? 4.424 -6.920 -22.048 1.00 82.69 85 GLY A CA 1
ATOM 717 C C . GLY A 1 85 ? 3.221 -6.286 -22.755 1.00 82.69 85 GLY A C 1
ATOM 718 O O . GLY A 1 85 ? 3.349 -5.695 -23.827 1.00 82.69 85 GLY A O 1
ATOM 719 N N . ARG A 1 86 ? 2.034 -6.367 -22.140 1.00 79.38 86 ARG A N 1
ATOM 720 C CA . ARG A 1 86 ? 0.783 -5.829 -22.711 1.00 79.38 86 ARG A CA 1
ATOM 721 C C . ARG A 1 86 ? 0.791 -4.306 -22.891 1.00 79.38 86 ARG A C 1
ATOM 723 O O . ARG A 1 86 ? 0.020 -3.787 -23.691 1.00 79.38 86 ARG A O 1
ATOM 730 N N . LEU A 1 87 ? 1.623 -3.579 -22.141 1.00 82.56 87 LEU A N 1
ATOM 731 C CA . LEU A 1 87 ? 1.731 -2.128 -22.292 1.00 82.56 87 LEU A CA 1
ATOM 732 C C . LEU A 1 87 ? 2.628 -1.714 -23.463 1.00 82.56 87 LEU A C 1
ATOM 734 O O . LEU A 1 87 ? 2.537 -0.563 -23.885 1.00 82.56 87 LEU A O 1
ATOM 738 N N . ALA A 1 88 ? 3.444 -2.623 -24.010 1.00 82.56 88 ALA A N 1
ATOM 739 C CA . ALA A 1 88 ? 4.379 -2.305 -25.090 1.00 82.56 88 ALA A CA 1
ATOM 740 C C . ALA A 1 88 ? 3.672 -1.744 -26.337 1.00 82.56 88 ALA A C 1
ATOM 742 O O . ALA A 1 88 ? 4.207 -0.865 -27.001 1.00 82.56 88 ALA A O 1
ATOM 743 N N . SER A 1 89 ? 2.451 -2.206 -26.630 1.00 80.31 89 SER A N 1
ATOM 744 C CA . SER A 1 89 ? 1.638 -1.717 -27.752 1.00 80.31 89 SER A CA 1
ATOM 745 C C . SER A 1 89 ? 0.763 -0.505 -27.421 1.00 80.31 89 SER A C 1
ATOM 747 O O . SER A 1 89 ? 0.150 0.057 -28.321 1.00 80.31 89 SER A O 1
ATOM 749 N N . ASN A 1 90 ? 0.643 -0.124 -26.146 1.00 81.06 90 ASN A N 1
ATOM 750 C CA . ASN A 1 90 ? -0.280 0.935 -25.719 1.00 81.06 90 ASN A CA 1
ATOM 751 C C . ASN A 1 90 ? 0.348 2.332 -25.771 1.00 81.06 90 ASN A C 1
ATOM 753 O O . ASN A 1 90 ? -0.374 3.327 -25.707 1.00 81.06 90 ASN A O 1
ATOM 757 N N . TYR A 1 91 ? 1.675 2.413 -25.867 1.00 75.94 91 TYR A N 1
ATOM 758 C CA . TYR A 1 91 ? 2.404 3.672 -25.883 1.00 75.94 91 TYR A CA 1
ATOM 759 C C . TYR A 1 91 ? 3.439 3.672 -27.007 1.00 75.94 91 TYR A C 1
ATOM 761 O O . TYR A 1 91 ? 4.463 3.003 -26.920 1.00 75.94 91 TYR A O 1
ATOM 769 N N . ASP A 1 92 ? 3.213 4.500 -28.027 1.00 70.81 92 ASP A N 1
ATOM 770 C CA . ASP A 1 92 ? 4.167 4.682 -29.132 1.00 70.81 92 ASP A CA 1
ATOM 771 C C . ASP A 1 92 ? 5.441 5.425 -28.703 1.00 70.81 92 ASP A C 1
ATOM 773 O O . ASP A 1 92 ? 6.441 5.452 -29.424 1.00 70.81 92 ASP A O 1
ATOM 777 N N . ARG A 1 93 ? 5.395 6.119 -27.558 1.00 69.94 93 ARG A N 1
ATOM 778 C CA . ARG A 1 93 ? 6.483 6.963 -27.056 1.00 69.94 93 ARG A CA 1
ATOM 779 C C . ARG A 1 93 ? 6.524 6.919 -25.539 1.00 69.94 93 ARG A C 1
ATOM 781 O O . ARG A 1 93 ? 5.524 7.217 -24.890 1.00 69.94 93 ARG A O 1
ATOM 788 N N . CYS A 1 94 ? 7.709 6.669 -24.994 1.00 71.00 94 CYS A N 1
ATOM 789 C CA . CYS A 1 94 ? 8.005 6.946 -23.596 1.00 71.00 94 CYS A CA 1
ATOM 790 C C . CYS A 1 94 ? 8.960 8.127 -23.482 1.00 71.00 94 CYS A C 1
ATOM 792 O O . CYS A 1 94 ? 9.940 8.184 -24.229 1.00 71.00 94 CYS A O 1
ATOM 794 N N . PRO A 1 95 ? 8.668 9.093 -22.592 1.00 68.62 95 PRO A N 1
ATOM 795 C CA . PRO A 1 95 ? 9.555 10.221 -22.378 1.00 68.62 95 PRO A CA 1
ATOM 796 C C . PRO A 1 95 ? 10.896 9.698 -21.863 1.00 68.62 95 PRO A C 1
ATOM 798 O O . PRO A 1 95 ? 10.978 9.112 -20.787 1.00 68.62 95 PRO A O 1
ATOM 801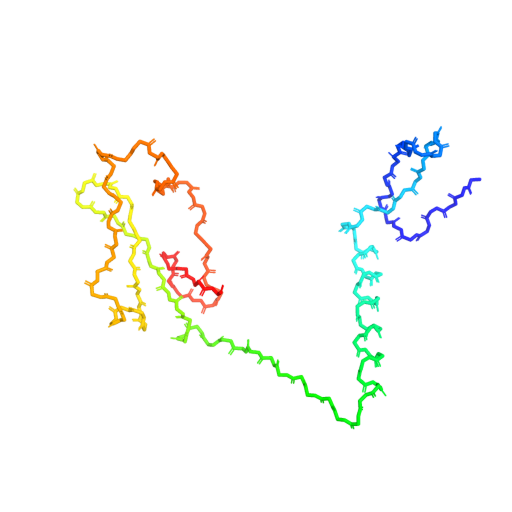 N N . LEU A 1 96 ? 11.942 9.894 -22.661 1.00 68.25 96 LEU A N 1
ATOM 802 C CA . LEU A 1 96 ? 13.294 9.519 -22.278 1.00 68.25 96 LEU A CA 1
ATOM 803 C C . LEU A 1 96 ? 13.819 10.545 -21.276 1.00 68.25 96 LEU A C 1
ATOM 805 O O . LEU A 1 96 ? 13.755 11.757 -21.510 1.00 68.25 96 LEU A O 1
ATOM 809 N N . VAL A 1 97 ? 14.366 10.059 -20.166 1.00 64.44 97 VAL A N 1
ATOM 810 C CA . VAL A 1 97 ? 15.066 10.896 -19.193 1.00 64.44 97 VAL A CA 1
ATOM 811 C C . VAL A 1 97 ? 16.454 11.200 -19.759 1.00 64.44 97 VAL A C 1
ATOM 813 O O . VAL A 1 97 ? 17.404 10.440 -19.592 1.00 64.44 97 VAL A O 1
ATOM 816 N N . HIS A 1 98 ? 16.573 12.305 -20.494 1.00 59.97 98 HIS A N 1
ATOM 817 C CA . HIS A 1 98 ? 17.862 12.831 -20.936 1.00 59.97 98 HIS A CA 1
ATOM 818 C C . HIS A 1 98 ? 18.271 13.989 -20.028 1.00 59.97 98 HIS A C 1
ATOM 820 O O . HIS A 1 98 ? 17.821 15.126 -20.184 1.00 59.97 98 HIS A O 1
ATOM 826 N N . SER A 1 99 ? 19.149 13.705 -19.074 1.00 57.53 99 SER A N 1
ATOM 827 C CA . SER A 1 99 ? 19.700 14.700 -18.161 1.00 57.53 99 SER A CA 1
ATOM 828 C C . SER A 1 99 ? 20.721 15.592 -18.858 1.00 57.53 99 SER A C 1
ATOM 830 O O . SER A 1 99 ? 21.919 15.402 -18.703 1.00 57.53 99 SER A O 1
ATOM 832 N N . HIS A 1 100 ? 20.259 16.578 -19.622 1.00 49.75 100 HIS A N 1
ATOM 833 C CA . HIS A 1 100 ? 21.089 17.746 -19.946 1.00 49.75 100 HIS A CA 1
ATOM 834 C C . HIS A 1 100 ? 20.319 19.076 -19.984 1.00 49.75 100 HIS A C 1
ATOM 836 O O . HIS A 1 100 ? 20.933 20.106 -20.250 1.00 49.75 100 HIS A O 1
ATOM 842 N N . ARG A 1 101 ? 18.999 19.099 -19.731 1.00 48.41 101 ARG A N 1
ATOM 843 C CA . ARG A 1 101 ? 18.204 20.343 -19.825 1.00 48.41 101 ARG A CA 1
ATOM 844 C C . ARG A 1 101 ? 17.142 20.580 -18.755 1.00 48.41 101 ARG A C 1
ATOM 846 O O . ARG A 1 101 ? 16.562 21.658 -18.755 1.00 48.41 101 ARG A O 1
ATOM 853 N N . THR A 1 102 ? 16.890 19.635 -17.861 1.00 47.03 102 THR A N 1
ATOM 854 C CA . THR A 1 102 ? 15.900 19.818 -16.795 1.00 47.03 102 THR A CA 1
ATOM 855 C C . THR A 1 102 ? 16.643 20.073 -15.492 1.00 47.03 102 THR A C 1
ATOM 857 O O . THR A 1 102 ? 17.379 19.210 -15.027 1.00 47.03 102 THR A O 1
ATOM 860 N N . GLU A 1 103 ? 16.456 21.253 -14.906 1.00 48.62 103 GLU A N 1
ATOM 861 C CA . GLU A 1 103 ? 16.987 21.660 -13.593 1.00 48.62 103 GLU A CA 1
ATOM 862 C C . GLU A 1 103 ? 16.370 20.865 -12.420 1.00 48.62 103 GLU A C 1
ATOM 864 O O . GLU A 1 103 ? 16.646 21.149 -11.258 1.00 48.62 103 GLU A O 1
ATOM 869 N N . ASP A 1 104 ? 15.553 19.850 -12.718 1.00 51.41 104 ASP A N 1
ATOM 870 C CA . ASP A 1 104 ? 14.857 19.009 -11.755 1.00 51.41 104 ASP A CA 1
ATOM 871 C C . ASP A 1 104 ? 15.566 17.651 -11.583 1.00 51.41 104 ASP A C 1
ATOM 873 O O . ASP A 1 104 ? 15.282 16.701 -12.319 1.00 51.41 104 ASP A O 1
ATOM 877 N N . PRO A 1 105 ? 16.430 17.491 -10.563 1.00 53.59 105 PRO A N 1
ATOM 878 C CA . PRO A 1 105 ? 17.093 16.221 -10.236 1.00 53.59 105 PRO A CA 1
ATOM 879 C C . PRO A 1 105 ? 16.129 15.096 -9.809 1.00 53.59 105 PRO A C 1
ATOM 881 O O . PRO A 1 105 ? 16.560 13.985 -9.535 1.00 53.59 105 PRO A O 1
ATOM 884 N N . LYS A 1 106 ? 14.817 15.357 -9.754 1.00 53.06 106 LYS A N 1
ATOM 885 C CA . LYS A 1 106 ? 13.777 14.422 -9.288 1.00 53.06 106 LYS A CA 1
ATOM 886 C C . LYS A 1 106 ? 13.358 13.365 -10.316 1.00 53.06 106 LYS A C 1
ATOM 888 O O . LYS A 1 106 ? 12.571 12.489 -9.976 1.00 53.06 106 LYS A O 1
ATOM 893 N N . LEU A 1 107 ? 13.811 13.481 -11.565 1.00 54.88 107 LEU A N 1
ATOM 894 C CA . LEU A 1 107 ? 13.443 12.569 -12.660 1.00 54.88 107 LEU A CA 1
ATOM 895 C C . LEU A 1 107 ? 14.552 11.572 -13.015 1.00 54.88 107 LEU A C 1
ATOM 897 O O . LEU A 1 107 ? 14.343 10.717 -13.870 1.00 54.88 107 LEU A O 1
ATOM 901 N N . LEU A 1 108 ? 15.720 11.690 -12.383 1.00 59.28 108 LEU A N 1
ATOM 902 C CA . LEU A 1 108 ? 16.811 10.738 -12.534 1.00 59.28 108 LEU A CA 1
ATOM 903 C C . LEU A 1 108 ? 16.518 9.503 -11.685 1.00 59.28 108 LEU A C 1
ATOM 905 O O . LEU A 1 108 ? 16.221 9.609 -10.497 1.00 59.28 108 LEU A O 1
ATOM 909 N N . ILE A 1 109 ? 16.579 8.337 -12.317 1.00 63.69 109 ILE A N 1
ATOM 910 C CA . ILE A 1 109 ? 16.511 7.055 -11.626 1.00 63.69 109 ILE A CA 1
ATOM 911 C C . ILE A 1 109 ? 17.953 6.697 -11.306 1.00 63.69 109 ILE A C 1
ATOM 913 O O . ILE A 1 109 ? 18.730 6.395 -12.212 1.00 63.69 109 ILE A O 1
ATOM 917 N N . ASP A 1 110 ? 18.321 6.815 -10.033 1.00 62.75 110 ASP A N 1
ATOM 918 C CA . ASP A 1 110 ? 19.629 6.361 -9.578 1.00 62.75 110 ASP A CA 1
ATOM 919 C C . ASP A 1 110 ? 19.696 4.832 -9.652 1.00 62.75 110 ASP A C 1
ATOM 921 O O . ASP A 1 110 ? 18.715 4.134 -9.386 1.00 62.75 110 ASP A O 1
ATOM 925 N N . SER A 1 111 ? 20.884 4.306 -9.947 1.00 61.16 111 SER A N 1
ATOM 926 C CA . SER A 1 111 ? 21.142 2.862 -10.003 1.00 61.16 111 SER A CA 1
ATOM 927 C C . SER A 1 111 ? 20.880 2.130 -8.683 1.00 61.16 111 SER A C 1
ATOM 929 O O . SER A 1 111 ? 20.714 0.913 -8.686 1.00 61.16 111 SER A O 1
ATOM 931 N N . ASP A 1 112 ? 20.827 2.868 -7.572 1.00 64.25 112 ASP A N 1
ATOM 932 C CA . ASP A 1 112 ? 20.571 2.350 -6.225 1.00 64.25 112 ASP A CA 1
ATOM 933 C C . ASP A 1 112 ? 19.073 2.362 -5.847 1.00 64.25 112 ASP A C 1
ATOM 935 O O . ASP A 1 112 ? 18.704 1.987 -4.729 1.00 64.25 112 ASP A O 1
ATOM 939 N N . VAL A 1 113 ? 18.182 2.796 -6.750 1.00 66.81 113 VAL A N 1
ATOM 940 C CA . VAL A 1 113 ? 16.735 2.806 -6.499 1.00 66.81 113 VAL A CA 1
ATOM 941 C C . VAL A 1 113 ? 16.187 1.383 -6.589 1.00 66.81 113 VAL A C 1
ATOM 943 O O . VAL A 1 113 ? 16.196 0.747 -7.640 1.00 66.81 113 VAL A O 1
ATOM 946 N N . TYR A 1 114 ? 15.661 0.888 -5.468 1.00 70.19 114 TYR A N 1
ATOM 947 C CA . TYR A 1 114 ? 14.988 -0.407 -5.398 1.00 70.19 114 TYR A CA 1
ATOM 948 C C . TYR A 1 114 ? 13.766 -0.446 -6.330 1.00 70.19 114 TYR A C 1
ATOM 950 O O . TYR A 1 114 ? 12.759 0.220 -6.074 1.00 70.19 114 TYR A O 1
ATOM 958 N N . ALA A 1 115 ? 13.837 -1.269 -7.377 1.00 68.81 115 ALA A N 1
ATOM 959 C CA . ALA A 1 115 ? 12.685 -1.645 -8.185 1.00 68.81 115 ALA A CA 1
ATOM 960 C C . ALA A 1 115 ? 11.989 -2.863 -7.544 1.00 68.81 115 ALA A C 1
ATOM 962 O O . ALA A 1 115 ? 12.642 -3.881 -7.298 1.00 68.81 115 ALA A O 1
ATOM 963 N N . PRO A 1 116 ? 10.682 -2.790 -7.234 1.00 75.12 116 PRO A N 1
ATOM 964 C CA . PRO A 1 116 ? 9.973 -3.919 -6.648 1.00 75.12 116 PRO A CA 1
ATOM 965 C C . PRO A 1 116 ? 9.796 -5.034 -7.683 1.00 75.12 116 PRO A C 1
ATOM 967 O O . PRO A 1 116 ? 9.234 -4.805 -8.751 1.00 75.12 116 PRO A O 1
ATOM 970 N N . TYR A 1 117 ? 10.222 -6.250 -7.340 1.00 76.25 117 TYR A N 1
ATOM 971 C CA . TYR A 1 117 ? 10.015 -7.422 -8.188 1.00 76.25 117 TYR A CA 1
ATOM 972 C C . TYR A 1 117 ? 8.566 -7.916 -8.113 1.00 76.25 117 TYR A C 1
ATOM 974 O O . TYR A 1 117 ? 7.896 -7.812 -7.079 1.00 76.25 117 TYR A O 1
ATOM 982 N N . ILE A 1 118 ? 8.088 -8.489 -9.215 1.00 80.56 118 ILE A N 1
ATOM 983 C CA . ILE A 1 118 ? 6.784 -9.149 -9.269 1.00 80.56 118 ILE A CA 1
ATOM 984 C C . ILE A 1 118 ? 6.922 -10.530 -8.617 1.00 80.56 118 ILE A C 1
ATOM 986 O O . ILE A 1 118 ? 7.826 -11.304 -8.928 1.00 80.56 118 ILE A O 1
ATOM 990 N N . GLN A 1 119 ? 6.046 -10.841 -7.661 1.00 78.38 119 GLN A N 1
ATOM 991 C CA . GLN A 1 119 ? 6.090 -12.123 -6.962 1.00 78.38 119 GLN A CA 1
ATOM 992 C C . GLN A 1 119 ? 5.744 -13.275 -7.922 1.00 78.38 119 GLN A C 1
ATOM 994 O O . GLN A 1 119 ? 4.738 -13.209 -8.627 1.00 78.38 119 GLN A O 1
ATOM 999 N N . ASN A 1 120 ? 6.527 -14.361 -7.879 1.00 79.44 120 ASN A N 1
ATOM 1000 C CA . ASN A 1 120 ? 6.391 -15.531 -8.762 1.00 79.44 120 ASN A CA 1
ATOM 1001 C C . ASN A 1 120 ? 6.549 -15.185 -10.254 1.00 79.44 120 ASN A C 1
ATOM 1003 O O . ASN A 1 120 ? 5.801 -15.685 -11.093 1.00 79.44 120 ASN A O 1
ATOM 1007 N N . ASP A 1 121 ? 7.494 -14.301 -10.560 1.00 80.00 121 ASP A N 1
ATOM 1008 C CA . ASP A 1 121 ? 7.864 -13.910 -11.915 1.00 80.00 121 ASP A CA 1
ATOM 1009 C C . ASP A 1 121 ? 9.372 -14.100 -12.120 1.00 80.00 121 ASP A C 1
ATOM 1011 O O . ASP A 1 121 ? 10.151 -13.909 -11.182 1.00 80.00 121 ASP A O 1
ATOM 1015 N N . ASP A 1 122 ? 9.778 -14.475 -13.331 1.00 77.12 122 ASP A N 1
ATOM 1016 C CA . ASP A 1 122 ? 11.183 -14.748 -13.668 1.00 77.12 122 ASP A CA 1
ATOM 1017 C C . ASP A 1 122 ? 11.942 -13.454 -14.036 1.00 77.12 122 ASP A C 1
ATOM 1019 O O . ASP A 1 122 ? 13.176 -13.408 -14.029 1.00 77.12 122 ASP A O 1
ATOM 1023 N N . CYS A 1 123 ? 11.209 -12.377 -14.338 1.00 71.50 123 CYS A N 1
ATOM 1024 C CA . CYS A 1 123 ? 11.757 -11.087 -14.749 1.00 71.50 123 CYS A CA 1
ATOM 1025 C C . CYS A 1 123 ? 12.135 -10.197 -13.547 1.00 71.50 123 CYS A C 1
ATOM 1027 O O . CYS A 1 123 ? 11.283 -9.550 -12.942 1.00 71.50 123 CYS A O 1
ATOM 1029 N N . LEU A 1 124 ? 13.434 -10.092 -13.239 1.00 70.12 124 LEU A N 1
ATOM 1030 C CA . LEU A 1 124 ? 13.947 -9.273 -12.121 1.00 70.12 124 LEU A CA 1
ATOM 1031 C C . LEU A 1 124 ? 14.015 -7.763 -12.411 1.00 70.12 124 LEU A C 1
ATOM 1033 O O . LEU A 1 124 ? 14.018 -6.963 -11.480 1.00 70.12 124 LEU A O 1
ATOM 1037 N N . ASN A 1 125 ? 14.071 -7.374 -13.686 1.00 73.62 125 ASN A N 1
ATOM 1038 C CA . ASN A 1 125 ? 14.207 -5.971 -14.106 1.00 73.62 125 ASN A CA 1
ATOM 1039 C C . ASN A 1 125 ? 12.862 -5.328 -14.485 1.00 73.62 125 ASN A C 1
ATOM 1041 O O . ASN A 1 125 ? 12.832 -4.206 -14.996 1.00 73.62 125 ASN A O 1
ATOM 1045 N N . GLU A 1 126 ? 11.761 -6.045 -14.258 1.00 81.88 126 GLU A N 1
ATOM 1046 C CA . GLU A 1 126 ? 10.401 -5.584 -14.506 1.00 81.88 126 GLU A CA 1
ATOM 1047 C C . GLU A 1 126 ? 9.678 -5.328 -13.187 1.00 81.88 126 GLU A C 1
ATOM 1049 O O . GLU A 1 126 ? 9.812 -6.085 -12.225 1.00 81.88 126 GLU A O 1
ATOM 1054 N N . PHE A 1 127 ? 8.858 -4.283 -13.162 1.00 82.19 127 PHE A N 1
ATOM 1055 C CA . PHE A 1 127 ? 7.987 -3.993 -12.034 1.00 82.19 127 PHE A CA 1
ATOM 1056 C C . PHE A 1 127 ? 6.557 -3.723 -12.502 1.00 82.19 127 PHE A C 1
ATOM 1058 O O . PHE A 1 127 ? 6.305 -3.160 -13.573 1.00 82.19 127 PHE A O 1
ATOM 1065 N N . GLY A 1 128 ? 5.605 -4.161 -11.680 1.00 76.38 128 GLY A N 1
ATOM 1066 C CA . GLY A 1 128 ? 4.184 -3.913 -11.888 1.00 76.38 128 GLY A CA 1
ATOM 1067 C C . GLY A 1 128 ? 3.769 -2.565 -11.306 1.00 76.38 128 GLY A C 1
ATOM 1068 O O . GLY A 1 128 ? 4.183 -2.208 -10.202 1.00 76.38 128 GLY A O 1
ATOM 1069 N N . VAL A 1 129 ? 2.923 -1.832 -12.028 1.00 68.88 129 VAL A N 1
ATOM 1070 C CA . VAL A 1 129 ? 2.299 -0.594 -11.534 1.00 68.88 129 VAL A CA 1
ATOM 1071 C C . VAL A 1 129 ? 0.831 -0.889 -11.229 1.00 68.88 129 VAL A C 1
ATOM 1073 O O . VAL A 1 129 ? 0.043 -1.081 -12.150 1.00 68.88 129 VAL A O 1
ATOM 1076 N N . VAL A 1 130 ? 0.469 -0.981 -9.947 1.00 59.84 130 VAL A N 1
ATOM 1077 C CA . VAL A 1 130 ? -0.915 -1.246 -9.495 1.00 59.84 130 VAL A CA 1
ATOM 1078 C C . VAL A 1 130 ? -1.631 0.055 -9.167 1.00 59.84 130 VAL A C 1
ATOM 1080 O O . VAL A 1 130 ? -1.025 0.885 -8.454 1.00 59.84 130 VAL A O 1
#

Radius of gyration: 24.24 Å; Cα contacts (8 Å, |Δi|>4): 138; chains: 1; bounding box: 54×37×68 Å

Mean predicted aligned error: 13.1 Å

Foldseek 3Di:
DPDPPQEPDWDWDQDPVVRDTDTDHPCPDPSNVVVVVVVVVVVVVVVCVVDPDDDDDDPDDDPLNFFKKFWDADPVRFIFIDTDRPCNVVDPDDDGPDPDPDPDPPPGDDPPDDADDDPPDPDPRMHGDD

Secondary structure (DSSP, 8-state):
-----S-SSPEEEEETTTTEEEEE--SSSHHHHHHHHHHHHHHHHHHHHHSS----------GGGS-EEEEEE-TTS-EEEEEEGGGTTT-S------TTS-S-GGG---TT--PPPPTT-S-TTEEE--

pLDDT: mean 79.46, std 13.02, range [42.41, 95.94]

Organism: NCBI:txid585502